Protein AF-A0A1F5BB25-F1 (afdb_monomer_lite)

Radius of gyration: 20.51 Å; chains: 1; bounding box: 38×50×74 Å

Secondary structure (DSSP, 8-state):
-----------PPP--------TT--HHHHHHHHHHHHHTT-PPTT-SEEEEEEEEESSS-GGGEEEEEEEEEEEETTEEEEEEEEEEEEE-SS-TTSEEEEEEEEEEEEE-SS-EEEEEESS-HHHHHHHHHHHHHHHHHHHHHTT-

Foldseek 3Di:
DDDDDDDDDDPDPDPPDPLDDLPDFDLFVLVVLLVVLQVVVPPDPPDQKGKDKWFFADDPDPLGTFKIWIWIWHADPQGIKIKIWIFTWAADPVGRVHTDTDDIWMWIWGDHPPGIDGPDGPDDPVRSSSVSVRSSVRSNVVSVVVVD

Structure (mmCIF, N/CA/C/O backbone):
data_AF-A0A1F5BB25-F1
#
_entry.id   AF-A0A1F5BB25-F1
#
loop_
_atom_site.group_PDB
_atom_site.id
_atom_site.type_symbol
_atom_site.label_atom_id
_atom_site.label_alt_id
_atom_site.label_comp_id
_atom_site.label_asym_id
_atom_site.label_entity_id
_atom_site.label_seq_id
_atom_site.pdbx_PDB_ins_code
_atom_site.Cartn_x
_atom_site.Cartn_y
_atom_site.Cartn_z
_atom_site.occupancy
_atom_site.B_iso_or_equiv
_atom_site.auth_seq_id
_atom_site.auth_comp_id
_atom_site.auth_asym_id
_atom_site.auth_atom_id
_atom_site.pdbx_PDB_model_num
ATOM 1 N N . MET A 1 1 ? 14.481 35.998 -55.777 1.00 41.09 1 MET A N 1
ATOM 2 C CA . MET A 1 1 ? 15.480 35.581 -54.768 1.00 41.09 1 MET A CA 1
ATOM 3 C C . MET A 1 1 ? 14.743 35.379 -53.461 1.00 41.09 1 MET A C 1
ATOM 5 O O . MET A 1 1 ? 14.052 36.292 -53.033 1.00 41.09 1 MET A O 1
ATOM 9 N N . ILE A 1 2 ? 14.759 34.150 -52.951 1.00 43.41 2 ILE A N 1
ATOM 10 C CA . ILE A 1 2 ? 13.835 33.650 -51.928 1.00 43.41 2 ILE A CA 1
ATOM 11 C C . ILE A 1 2 ? 14.326 34.003 -50.518 1.00 43.41 2 ILE A C 1
ATOM 13 O O . ILE A 1 2 ? 15.516 33.958 -50.221 1.00 43.41 2 ILE A O 1
ATOM 17 N N . LEU A 1 3 ? 13.335 34.362 -49.709 1.00 42.75 3 LEU A N 1
ATOM 18 C CA . LEU A 1 3 ? 13.278 34.659 -48.283 1.00 42.75 3 LEU A CA 1
ATOM 19 C C . LEU A 1 3 ? 14.009 33.612 -47.412 1.00 42.75 3 LEU A C 1
ATOM 21 O O . LEU A 1 3 ? 13.702 32.426 -47.491 1.00 42.75 3 LEU A O 1
ATOM 25 N N . GLY A 1 4 ? 14.936 34.050 -46.553 1.00 40.31 4 GLY A N 1
ATOM 26 C CA . GLY A 1 4 ? 15.595 33.210 -45.545 1.00 40.31 4 GLY A CA 1
ATOM 27 C C . GLY A 1 4 ? 15.076 33.526 -44.142 1.00 40.31 4 GLY A C 1
ATOM 28 O O . GLY A 1 4 ? 15.560 34.453 -43.500 1.00 40.31 4 GLY A O 1
ATOM 29 N N . LEU A 1 5 ? 14.073 32.773 -43.689 1.00 48.62 5 LEU A N 1
ATOM 30 C CA . LEU A 1 5 ? 13.519 32.826 -42.336 1.00 48.62 5 LEU A CA 1
ATOM 31 C C . LEU A 1 5 ? 14.376 31.930 -41.421 1.00 48.62 5 LEU A C 1
ATOM 33 O O . LEU A 1 5 ? 14.428 30.718 -41.623 1.00 48.62 5 LEU A O 1
ATOM 37 N N . VAL A 1 6 ? 15.066 32.507 -40.435 1.00 48.16 6 VAL A N 1
ATOM 38 C CA . VAL A 1 6 ? 15.855 31.749 -39.449 1.00 48.16 6 VAL A CA 1
ATOM 39 C C . VAL A 1 6 ? 14.924 31.305 -38.320 1.00 48.16 6 VAL A C 1
ATOM 41 O O . VAL A 1 6 ? 14.457 32.122 -37.529 1.00 48.16 6 VAL A O 1
ATOM 44 N N . LEU A 1 7 ? 14.620 30.008 -38.276 1.00 46.44 7 LEU A N 1
ATOM 45 C CA . LEU A 1 7 ? 13.796 29.376 -37.249 1.00 46.44 7 LEU A CA 1
ATOM 46 C C . LEU A 1 7 ? 14.694 28.950 -36.075 1.00 46.44 7 LEU A C 1
ATOM 48 O O . LEU A 1 7 ? 15.340 27.905 -36.121 1.00 46.44 7 LEU A O 1
ATOM 52 N N . SER A 1 8 ? 14.760 29.770 -35.026 1.00 48.38 8 SER A N 1
ATOM 53 C CA . SER A 1 8 ? 15.432 29.407 -33.774 1.00 48.38 8 SER A CA 1
ATOM 54 C C . SER A 1 8 ? 14.561 28.431 -32.984 1.00 48.38 8 SER A C 1
ATOM 56 O O . SER A 1 8 ? 13.534 28.811 -32.423 1.00 48.38 8 SER A O 1
ATOM 58 N N . ALA A 1 9 ? 14.964 27.162 -32.947 1.00 50.91 9 ALA A N 1
ATOM 59 C CA . ALA A 1 9 ? 14.346 26.144 -32.110 1.00 50.91 9 ALA A CA 1
ATOM 60 C C . ALA A 1 9 ? 14.712 26.384 -30.635 1.00 50.91 9 ALA A C 1
ATOM 62 O O . ALA A 1 9 ? 15.850 26.169 -30.219 1.00 50.91 9 ALA A O 1
ATOM 63 N N . PHE A 1 10 ? 13.739 26.824 -29.837 1.00 46.50 10 PHE A N 1
ATOM 64 C CA . PHE A 1 10 ? 13.826 26.790 -28.380 1.00 46.50 10 PHE A CA 1
ATOM 65 C C . PHE A 1 10 ? 13.689 25.334 -27.914 1.00 46.50 10 PHE A C 1
ATOM 67 O O . PHE A 1 10 ? 12.589 24.789 -27.862 1.00 46.50 10 PHE A O 1
ATOM 74 N N . LEU A 1 11 ? 14.811 24.691 -27.579 1.00 49.59 11 LEU A N 1
ATOM 75 C CA . LEU A 1 11 ? 14.809 23.481 -26.758 1.00 49.59 11 LEU A CA 1
ATOM 76 C C . LEU A 1 11 ? 14.458 23.889 -25.321 1.00 49.59 11 LEU A C 1
ATOM 78 O O . LEU A 1 11 ? 15.306 24.396 -24.587 1.00 49.59 11 LEU A O 1
ATOM 82 N N . SER A 1 12 ? 13.208 23.682 -24.914 1.00 47.44 12 SER A N 1
ATOM 83 C CA . SER A 1 12 ? 12.834 23.716 -23.500 1.00 47.44 12 SER A CA 1
ATOM 84 C C . SER A 1 12 ? 13.325 22.430 -22.824 1.00 47.44 12 SER A C 1
ATOM 86 O O . SER A 1 12 ? 12.923 21.344 -23.248 1.00 47.44 12 SER A O 1
ATOM 88 N N . PRO A 1 13 ? 14.173 22.496 -21.783 1.00 53.50 13 PRO A N 1
ATOM 89 C CA . PRO A 1 13 ? 14.458 21.328 -20.965 1.00 53.50 13 PRO A CA 1
ATOM 90 C C . PRO A 1 13 ? 13.195 20.963 -20.178 1.00 53.50 13 PRO A C 1
ATOM 92 O O . PRO A 1 13 ? 12.691 21.749 -19.376 1.00 53.50 13 PRO A O 1
ATOM 95 N N . SER A 1 14 ? 12.671 19.769 -20.446 1.00 52.19 14 SER A N 1
ATOM 96 C CA . SER A 1 14 ? 11.602 19.156 -19.660 1.00 52.19 14 SER A CA 1
ATOM 97 C C . SER A 1 14 ? 12.091 18.990 -18.214 1.00 52.19 14 SER A C 1
ATOM 99 O O . SER A 1 14 ? 13.196 18.465 -18.027 1.00 52.19 14 SER A O 1
ATOM 101 N N . PRO A 1 15 ? 11.349 19.427 -17.181 1.00 52.19 15 PRO A N 1
ATOM 102 C CA . PRO A 1 15 ? 11.743 19.160 -15.809 1.00 52.19 15 PRO A CA 1
ATOM 103 C C . PRO A 1 15 ? 11.560 17.665 -15.543 1.00 52.19 15 PRO A C 1
ATOM 105 O O . PRO A 1 15 ? 10.454 17.182 -15.316 1.00 52.19 15 PRO A O 1
ATOM 108 N N . ALA A 1 16 ? 12.664 16.922 -15.586 1.00 48.91 16 ALA A N 1
ATOM 109 C CA . ALA A 1 16 ? 12.746 15.619 -14.954 1.00 48.91 16 ALA A CA 1
ATOM 110 C C . ALA A 1 16 ? 12.419 15.819 -13.469 1.00 48.91 16 ALA A C 1
ATOM 112 O O . ALA A 1 16 ? 13.180 16.473 -12.753 1.00 48.91 16 ALA A O 1
ATOM 113 N N . SER A 1 17 ? 11.269 15.318 -13.019 1.00 47.19 17 SER A N 1
ATOM 114 C CA . SER A 1 17 ? 10.902 15.316 -11.605 1.00 47.19 17 SER A CA 1
ATOM 115 C C . SER A 1 17 ? 11.997 14.595 -10.820 1.00 47.19 17 SER A C 1
ATOM 117 O O . SER A 1 17 ? 12.223 13.404 -11.055 1.00 47.19 17 SER A O 1
ATOM 119 N N . PRO A 1 18 ? 12.711 15.267 -9.901 1.00 48.03 18 PRO A N 1
ATOM 120 C CA . PRO A 1 18 ? 13.711 14.586 -9.107 1.00 48.03 18 PRO A CA 1
ATOM 121 C C . PRO A 1 18 ? 12.999 13.656 -8.124 1.00 48.03 18 PRO A C 1
ATOM 123 O O . PRO A 1 18 ? 12.427 14.091 -7.128 1.00 48.03 18 PRO A O 1
ATOM 126 N N . LEU A 1 19 ? 13.117 12.353 -8.370 1.00 50.94 19 LEU A N 1
ATOM 127 C CA . LEU A 1 19 ? 12.823 11.249 -7.444 1.00 50.94 19 LEU A CA 1
ATOM 128 C C . LEU A 1 19 ? 13.811 11.219 -6.251 1.00 50.94 19 LEU A C 1
ATOM 130 O O . LEU A 1 19 ? 14.191 10.168 -5.749 1.00 50.94 19 LEU A O 1
ATOM 134 N N . SER A 1 20 ? 14.282 12.388 -5.807 1.00 48.44 20 SER A N 1
ATOM 135 C CA . SER A 1 20 ? 15.408 12.547 -4.891 1.00 48.44 20 SER A CA 1
ATOM 136 C C . SER A 1 20 ? 15.150 13.678 -3.896 1.00 48.44 20 SER A C 1
ATOM 138 O O . SER A 1 20 ? 15.761 14.741 -3.991 1.00 48.44 20 SER A O 1
ATOM 140 N N . ALA A 1 21 ? 14.262 13.441 -2.924 1.00 43.62 21 ALA A N 1
ATOM 141 C CA . ALA A 1 21 ? 14.201 14.211 -1.674 1.00 43.62 21 ALA A CA 1
ATOM 142 C C . ALA A 1 21 ? 13.344 13.533 -0.580 1.00 43.62 21 ALA A C 1
ATOM 144 O O . ALA A 1 21 ? 12.495 14.176 0.024 1.00 43.62 21 ALA A O 1
ATOM 145 N N . GLN A 1 22 ? 13.543 12.249 -0.270 1.00 50.31 22 GLN A N 1
ATOM 146 C CA . GLN A 1 22 ? 12.919 11.639 0.920 1.00 50.31 22 GLN A CA 1
ATOM 147 C C . GLN A 1 22 ? 13.949 10.894 1.767 1.00 50.31 22 GLN A C 1
ATOM 149 O O . GLN A 1 22 ? 13.895 9.689 1.977 1.00 50.31 22 GLN A O 1
ATOM 154 N N . LYS A 1 23 ? 14.928 11.644 2.282 1.00 46.84 23 LYS A N 1
ATOM 155 C CA . LYS A 1 23 ? 16.016 11.084 3.096 1.00 46.84 23 LYS A CA 1
ATOM 156 C C . LYS A 1 23 ? 15.606 10.720 4.535 1.00 46.84 23 LYS A C 1
ATOM 158 O O . LYS A 1 23 ? 16.416 10.139 5.236 1.00 46.84 23 LYS A O 1
ATOM 163 N N . ASN A 1 24 ? 14.377 10.999 4.986 1.00 55.44 24 ASN A N 1
ATOM 164 C CA . ASN A 1 24 ? 13.867 10.573 6.303 1.00 55.44 24 ASN A CA 1
ATOM 165 C C . ASN A 1 24 ? 12.333 10.477 6.312 1.00 55.44 24 ASN A C 1
ATOM 167 O O . ASN A 1 24 ? 11.663 11.202 7.043 1.00 55.44 24 ASN A O 1
ATOM 171 N N . ALA A 1 25 ? 11.750 9.630 5.465 1.00 71.38 25 ALA A N 1
ATOM 172 C CA . ALA A 1 25 ? 10.313 9.400 5.546 1.00 71.38 25 ALA A CA 1
ATOM 173 C C . ALA A 1 25 ? 9.984 8.567 6.804 1.00 71.38 25 ALA A C 1
ATOM 175 O O . ALA A 1 25 ? 10.607 7.531 7.055 1.00 71.38 25 ALA A O 1
ATOM 176 N N . ASP A 1 26 ? 9.046 9.037 7.627 1.00 91.25 26 ASP A N 1
ATOM 177 C CA . ASP A 1 26 ? 8.588 8.309 8.812 1.00 91.25 26 ASP A CA 1
ATOM 178 C C . ASP A 1 26 ? 7.692 7.137 8.385 1.00 91.25 26 ASP A C 1
ATOM 180 O O . ASP A 1 26 ? 6.568 7.336 7.927 1.00 91.25 26 ASP A O 1
ATOM 184 N N . VAL A 1 27 ? 8.205 5.907 8.488 1.00 93.75 27 VAL A N 1
ATOM 185 C CA . VAL A 1 27 ? 7.506 4.696 8.017 1.00 93.75 27 VAL A CA 1
ATOM 186 C C . VAL A 1 27 ? 6.170 4.485 8.748 1.00 93.75 27 VAL A C 1
ATOM 188 O O . VAL A 1 27 ? 5.164 4.311 8.059 1.00 93.75 27 VAL A O 1
ATOM 191 N N . PRO A 1 28 ? 6.100 4.535 10.096 1.00 94.88 28 PRO A N 1
ATOM 192 C CA . PRO A 1 28 ? 4.830 4.528 10.823 1.00 94.88 28 PRO A CA 1
ATOM 193 C C . PRO A 1 28 ? 3.826 5.578 10.331 1.00 94.88 28 PRO A C 1
ATOM 195 O O . PRO A 1 28 ? 2.666 5.238 10.088 1.00 94.88 28 PRO A O 1
ATOM 198 N N . GLY A 1 29 ? 4.263 6.828 10.143 1.00 94.94 29 GLY A N 1
ATOM 199 C CA . GLY A 1 29 ? 3.430 7.909 9.621 1.00 94.94 29 GLY A CA 1
ATOM 200 C C . GLY A 1 29 ? 2.889 7.621 8.222 1.00 94.94 29 GLY A C 1
ATOM 201 O O . GLY A 1 29 ? 1.691 7.760 7.987 1.00 94.94 29 GLY A O 1
ATOM 202 N N . LEU A 1 30 ? 3.734 7.126 7.315 1.00 95.81 30 LEU A N 1
ATOM 203 C CA . LEU A 1 30 ? 3.314 6.745 5.965 1.00 95.81 30 LEU A CA 1
ATOM 204 C C . LEU A 1 30 ? 2.322 5.578 5.969 1.00 95.81 30 LEU A C 1
ATOM 206 O O . LEU A 1 30 ? 1.330 5.617 5.249 1.00 95.81 30 LEU A O 1
ATOM 210 N N . LEU A 1 31 ? 2.541 4.551 6.794 1.00 96.62 31 LEU A N 1
ATOM 211 C CA . LEU A 1 31 ? 1.603 3.431 6.932 1.00 96.62 31 LEU A CA 1
ATOM 212 C C . LEU A 1 31 ? 0.244 3.892 7.475 1.00 96.62 31 LEU A C 1
ATOM 214 O O . LEU A 1 31 ? -0.796 3.409 7.025 1.00 96.62 31 LEU A O 1
ATOM 218 N N . ARG A 1 32 ? 0.243 4.841 8.420 1.00 96.00 32 ARG A N 1
ATOM 219 C CA . ARG A 1 32 ? -0.981 5.471 8.931 1.00 96.00 32 ARG A CA 1
ATOM 220 C C . ARG A 1 32 ? -1.702 6.242 7.829 1.00 96.00 32 ARG A C 1
ATOM 222 O O . ARG A 1 32 ? -2.900 6.039 7.652 1.00 96.00 32 ARG A O 1
ATOM 229 N N . GLN A 1 33 ? -0.963 7.008 7.031 1.00 96.56 33 GLN A N 1
ATOM 230 C CA . GLN A 1 33 ? -1.514 7.731 5.890 1.00 96.56 33 GLN A CA 1
ATOM 231 C C . GLN A 1 33 ? -2.121 6.783 4.845 1.00 96.56 33 GLN A C 1
ATOM 233 O O . GLN A 1 33 ? -3.254 6.996 4.428 1.00 96.56 33 GLN A O 1
ATOM 238 N N . VAL A 1 34 ? -1.434 5.694 4.470 1.00 97.06 34 VAL A N 1
ATOM 239 C CA . VAL A 1 34 ? -1.992 4.673 3.560 1.00 97.06 34 VAL A CA 1
ATOM 240 C C . VAL A 1 34 ? -3.321 4.137 4.096 1.00 97.06 34 VAL A C 1
ATOM 242 O O . VAL A 1 34 ? -4.299 4.066 3.354 1.00 97.06 34 VAL A O 1
ATOM 245 N N . ARG A 1 35 ? -3.380 3.784 5.385 1.00 96.38 35 ARG A N 1
ATOM 246 C CA . ARG A 1 35 ? -4.605 3.274 6.012 1.00 96.38 35 ARG A CA 1
ATOM 247 C C . ARG A 1 35 ? -5.746 4.286 5.934 1.00 96.38 35 ARG A C 1
ATOM 249 O O . ARG A 1 35 ? -6.849 3.909 5.553 1.00 96.38 35 ARG A O 1
ATOM 256 N N . GLU A 1 36 ? -5.506 5.534 6.322 1.00 95.88 36 GLU A N 1
ATOM 257 C CA . GLU A 1 36 ? -6.520 6.598 6.311 1.00 95.88 36 GLU A CA 1
ATOM 258 C C . GLU A 1 36 ? -7.067 6.843 4.903 1.00 95.88 36 GLU A C 1
ATOM 260 O O . GLU A 1 36 ? -8.280 6.914 4.700 1.00 95.88 36 GLU A O 1
ATOM 265 N N . GLU A 1 37 ? -6.172 6.892 3.921 1.00 97.12 37 GLU A N 1
ATOM 266 C CA . GLU A 1 37 ? -6.515 7.079 2.517 1.00 97.12 37 GLU A CA 1
ATOM 267 C C . GLU A 1 37 ? -7.359 5.921 1.966 1.00 97.12 37 GLU A C 1
ATOM 269 O O . GLU A 1 37 ? -8.374 6.159 1.308 1.00 97.12 37 GLU A O 1
ATOM 274 N N . VAL A 1 38 ? -6.999 4.676 2.296 1.00 96.25 38 VAL A N 1
ATOM 275 C CA . VAL A 1 38 ? -7.760 3.482 1.900 1.00 96.25 38 VAL A CA 1
ATOM 276 C C . VAL A 1 38 ? -9.119 3.434 2.591 1.00 96.25 38 VAL A C 1
ATOM 278 O O . VAL A 1 38 ? -10.120 3.206 1.921 1.00 96.25 38 VAL A O 1
ATOM 281 N N . LEU A 1 39 ? -9.195 3.698 3.900 1.00 95.25 39 LEU A N 1
ATOM 282 C CA . LEU A 1 39 ? -10.471 3.762 4.625 1.00 95.25 39 LEU A CA 1
ATOM 283 C C . LEU A 1 39 ? -11.411 4.824 4.038 1.00 95.25 39 LEU A C 1
ATOM 285 O O . LEU A 1 39 ? -12.623 4.615 3.999 1.00 95.25 39 LEU A O 1
ATOM 289 N N . GLY A 1 40 ? -10.856 5.926 3.526 1.00 94.50 40 GLY A N 1
ATOM 290 C CA . GLY A 1 40 ? -11.600 6.975 2.832 1.00 94.50 40 GLY A CA 1
ATOM 291 C C . GLY A 1 40 ? -12.273 6.541 1.523 1.00 94.50 40 GLY A C 1
ATOM 292 O O . GLY A 1 40 ? -13.114 7.284 1.022 1.00 94.50 40 GLY A O 1
ATOM 293 N N . LEU A 1 41 ? -11.941 5.367 0.972 1.00 91.81 41 LEU A N 1
ATOM 294 C CA . LEU A 1 41 ? -12.638 4.778 -0.182 1.00 91.81 41 LEU A CA 1
ATOM 295 C C . LEU A 1 41 ? -13.963 4.108 0.207 1.00 91.81 41 LEU A C 1
ATOM 297 O O . LEU A 1 41 ? -14.825 3.919 -0.649 1.00 91.81 41 LEU A O 1
ATOM 301 N N . GLY A 1 42 ? -14.138 3.773 1.487 1.00 91.94 42 GLY A N 1
ATOM 302 C CA . GLY A 1 42 ? -15.305 3.051 1.983 1.00 91.94 42 GLY A CA 1
ATOM 303 C C . GLY A 1 42 ? -15.272 1.546 1.698 1.00 91.94 42 GLY A C 1
ATOM 304 O O . GLY A 1 42 ? -14.418 1.028 0.980 1.00 91.94 42 GLY A O 1
ATOM 305 N N . LYS A 1 43 ? -16.209 0.825 2.320 1.00 93.00 43 LYS A N 1
ATOM 306 C CA . LYS A 1 43 ? -16.395 -0.624 2.147 1.00 93.00 43 LYS A CA 1
ATOM 307 C C . LYS A 1 43 ? -17.303 -0.889 0.947 1.00 93.00 43 LYS A C 1
ATOM 309 O O . LYS A 1 43 ? -18.244 -0.128 0.712 1.00 93.00 43 LYS A O 1
ATOM 314 N N . TYR A 1 44 ? -17.084 -1.995 0.239 1.00 88.94 44 TYR A N 1
ATOM 315 C CA . TYR A 1 44 ? -18.093 -2.493 -0.696 1.00 88.94 44 TYR A CA 1
ATOM 316 C C . TYR A 1 44 ? -19.299 -3.064 0.073 1.00 88.94 44 TYR A C 1
ATOM 318 O O . TYR A 1 44 ? -19.136 -3.555 1.196 1.00 88.94 44 TYR A O 1
ATOM 326 N N . PRO A 1 45 ? -20.518 -3.029 -0.500 1.00 91.44 45 PRO A N 1
ATOM 327 C CA . PRO A 1 45 ? -21.697 -3.599 0.146 1.00 91.44 45 PRO A CA 1
ATOM 328 C C . PRO A 1 45 ? -21.492 -5.071 0.529 1.00 91.44 45 PRO A C 1
ATOM 330 O O . PRO A 1 45 ? -21.184 -5.904 -0.320 1.00 91.44 45 PRO A O 1
ATOM 333 N N . GLY A 1 46 ? -21.683 -5.384 1.812 1.00 92.44 46 GLY A N 1
ATOM 334 C CA . GLY A 1 46 ? -21.543 -6.740 2.352 1.00 92.44 46 GLY A CA 1
ATOM 335 C C . GLY A 1 46 ? -20.129 -7.135 2.798 1.00 92.44 46 GLY A C 1
ATOM 336 O O . GLY A 1 46 ? -19.979 -8.213 3.368 1.00 92.44 46 GLY A O 1
ATOM 337 N N . GLU A 1 47 ? -19.108 -6.293 2.599 1.00 92.38 47 GLU A N 1
ATOM 338 C CA . GLU A 1 47 ? -17.753 -6.545 3.112 1.00 92.38 47 GLU A CA 1
ATOM 339 C C . GLU A 1 47 ? -17.584 -5.996 4.547 1.00 92.38 47 GLU A C 1
ATOM 341 O O . GLU A 1 47 ? -18.019 -4.888 4.869 1.00 92.38 47 GLU A O 1
ATOM 346 N N . ASP A 1 48 ? -16.921 -6.763 5.425 1.00 93.44 48 ASP A N 1
ATOM 347 C CA . ASP A 1 48 ? -16.565 -6.320 6.787 1.00 93.44 48 ASP A CA 1
ATOM 348 C C . ASP A 1 48 ? -15.212 -5.578 6.847 1.00 93.44 48 ASP A C 1
ATOM 350 O O . ASP A 1 48 ? -14.894 -4.923 7.845 1.00 93.44 48 ASP A O 1
ATOM 354 N N . PHE A 1 49 ? -14.464 -5.588 5.743 1.00 95.94 49 PHE A N 1
ATOM 355 C CA . PHE A 1 49 ? -13.175 -4.929 5.538 1.00 95.94 49 PHE A CA 1
ATOM 356 C C . PHE A 1 49 ? -13.264 -3.853 4.443 1.00 95.94 49 PHE A C 1
ATOM 358 O O . PHE A 1 49 ? -14.220 -3.799 3.675 1.00 95.94 49 PHE A O 1
ATOM 365 N N . VAL A 1 50 ? -12.249 -2.992 4.365 1.00 96.44 50 VAL A N 1
ATOM 366 C CA . VAL A 1 50 ? -12.014 -2.101 3.222 1.00 96.44 50 VAL A CA 1
ATOM 367 C C . VAL A 1 50 ? -10.886 -2.688 2.386 1.00 96.44 50 VAL A C 1
ATOM 369 O O . VAL A 1 50 ? -9.844 -3.049 2.934 1.00 96.44 50 VAL A O 1
ATOM 372 N N . ARG A 1 51 ? -11.053 -2.758 1.065 1.00 95.94 51 ARG A N 1
ATOM 373 C CA . ARG A 1 51 ? -9.965 -3.128 0.155 1.00 95.94 51 ARG A CA 1
ATOM 374 C C . ARG A 1 51 ? -9.854 -2.182 -1.027 1.00 95.94 51 ARG A C 1
ATOM 376 O O . ARG A 1 51 ? -10.847 -1.642 -1.504 1.00 95.94 51 ARG A O 1
ATOM 383 N N . GLY A 1 52 ? -8.640 -2.052 -1.540 1.00 95.19 52 GLY A N 1
ATOM 384 C CA . GLY A 1 52 ? -8.351 -1.314 -2.757 1.00 95.19 52 GLY A CA 1
ATOM 385 C C . GLY A 1 52 ? -7.222 -1.957 -3.549 1.00 95.19 52 GLY A C 1
ATOM 386 O O . GLY A 1 52 ? -6.295 -2.536 -2.986 1.00 95.19 52 GLY A O 1
ATOM 387 N N . GLU A 1 53 ? -7.315 -1.835 -4.867 1.00 95.25 53 GLU A N 1
ATOM 388 C CA . GLU A 1 53 ? -6.261 -2.210 -5.811 1.00 95.25 53 GLU A CA 1
ATOM 389 C C . GLU A 1 53 ? -5.707 -0.946 -6.466 1.00 95.25 53 GLU A C 1
ATOM 391 O O . GLU A 1 53 ? -6.474 -0.084 -6.900 1.00 95.25 53 GLU A O 1
ATOM 396 N N . PHE A 1 54 ? -4.389 -0.824 -6.530 1.00 95.00 54 PHE A N 1
ATOM 397 C CA . PHE A 1 54 ? -3.675 0.358 -6.999 1.00 95.00 54 PHE A CA 1
ATOM 398 C C . PHE A 1 54 ? -2.490 -0.062 -7.865 1.00 95.00 54 PHE A C 1
ATOM 400 O O . PHE A 1 54 ? -2.065 -1.219 -7.843 1.00 95.00 54 PHE A O 1
ATOM 407 N N . PHE A 1 55 ? -1.929 0.888 -8.607 1.00 94.31 55 PHE A N 1
ATOM 408 C CA . PHE A 1 55 ? -0.805 0.630 -9.498 1.00 94.31 55 PHE A CA 1
ATOM 409 C C . PHE A 1 55 ? 0.267 1.699 -9.334 1.00 94.31 55 PHE A C 1
ATOM 411 O O . PHE A 1 55 ? -0.044 2.887 -9.287 1.00 94.31 55 PHE A O 1
ATOM 418 N N . LEU A 1 56 ? 1.529 1.273 -9.278 1.00 93.50 56 LEU A N 1
ATOM 419 C CA . LEU A 1 56 ? 2.683 2.173 -9.323 1.00 93.50 56 LEU A CA 1
ATOM 420 C C . LEU A 1 56 ? 3.197 2.259 -10.761 1.00 93.50 56 LEU A C 1
ATOM 422 O O . LEU A 1 56 ? 3.202 1.252 -11.469 1.00 93.50 56 LEU A O 1
ATOM 426 N N . GLY A 1 57 ? 3.668 3.429 -11.183 1.00 87.81 57 GLY A N 1
ATOM 427 C CA . GLY A 1 57 ? 4.207 3.674 -12.523 1.00 87.81 57 GLY A CA 1
ATOM 428 C C . GLY A 1 57 ? 3.925 5.095 -13.000 1.00 87.81 57 GLY A C 1
ATOM 429 O O . GLY A 1 57 ? 3.185 5.832 -12.352 1.00 87.81 57 GLY A O 1
ATOM 430 N N . GLU A 1 58 ? 4.528 5.481 -14.121 1.00 78.00 58 GLU A N 1
ATOM 431 C CA . GLU A 1 58 ? 4.424 6.844 -14.648 1.00 78.00 58 GLU A CA 1
ATOM 432 C C . GLU A 1 58 ? 3.177 7.043 -15.516 1.00 78.00 58 GLU A C 1
ATOM 434 O O . GLU A 1 58 ? 2.910 6.272 -16.437 1.00 78.00 58 GLU A O 1
ATOM 439 N N . GLY A 1 59 ? 2.444 8.131 -15.272 1.00 73.25 59 GLY A N 1
ATOM 440 C CA . GLY A 1 59 ? 1.277 8.503 -16.072 1.00 73.25 59 GLY A CA 1
ATOM 441 C C . GLY A 1 59 ? 0.084 7.554 -15.914 1.00 73.25 59 GLY A C 1
ATOM 442 O O . GLY A 1 59 ? 0.081 6.648 -15.079 1.00 73.25 59 GLY A O 1
ATOM 443 N N . ASP A 1 60 ? -0.958 7.794 -16.708 1.00 72.44 60 ASP A N 1
ATOM 444 C CA . ASP A 1 60 ? -2.219 7.038 -16.656 1.00 72.44 60 ASP A CA 1
ATOM 445 C C . ASP A 1 60 ? -2.217 5.785 -17.553 1.00 72.44 60 ASP A C 1
ATOM 447 O O . ASP A 1 60 ? -3.057 4.911 -17.402 1.00 72.44 60 ASP A O 1
ATOM 451 N N . ASP A 1 61 ? -1.237 5.654 -18.454 1.00 74.75 61 ASP A N 1
ATOM 452 C CA . ASP A 1 61 ? -1.123 4.507 -19.359 1.00 74.75 61 ASP A CA 1
ATOM 453 C C . ASP A 1 61 ? -0.737 3.227 -18.595 1.00 74.75 61 ASP A C 1
ATOM 455 O O . ASP A 1 61 ? 0.324 3.140 -17.964 1.00 74.75 61 ASP A O 1
ATOM 459 N N . ASP A 1 62 ? -1.583 2.200 -18.696 1.00 74.50 62 ASP A N 1
ATOM 460 C CA . ASP A 1 62 ? -1.370 0.873 -18.108 1.00 74.50 62 ASP A CA 1
ATOM 461 C C . ASP A 1 62 ? -0.042 0.223 -18.560 1.00 74.50 62 ASP A C 1
ATOM 463 O O . ASP A 1 62 ? 0.599 -0.558 -17.837 1.00 74.50 62 ASP A O 1
ATOM 467 N N . THR A 1 63 ? 0.450 0.613 -19.737 1.00 76.69 63 THR A N 1
ATOM 468 C CA . THR A 1 63 ? 1.739 0.180 -20.290 1.00 76.69 63 THR A CA 1
ATOM 469 C C . THR A 1 63 ? 2.924 0.646 -19.443 1.00 76.69 63 THR A C 1
ATOM 471 O O . THR A 1 63 ? 3.954 -0.029 -19.417 1.00 76.69 63 THR A O 1
ATOM 474 N N . ASN A 1 64 ? 2.770 1.700 -18.643 1.00 83.62 64 ASN A N 1
ATOM 475 C CA . ASN A 1 64 ? 3.832 2.238 -17.790 1.00 83.62 64 ASN A CA 1
ATOM 476 C C . ASN A 1 64 ? 3.755 1.753 -16.337 1.00 83.62 64 ASN A C 1
ATOM 478 O O . ASN A 1 64 ? 4.656 2.027 -15.541 1.00 83.62 64 ASN A O 1
ATOM 482 N N . LYS A 1 65 ? 2.708 1.004 -15.963 1.00 88.12 65 LYS A N 1
ATOM 483 C CA . LYS A 1 65 ? 2.581 0.462 -14.604 1.00 88.12 65 LYS A CA 1
ATOM 484 C C . LYS A 1 65 ? 3.627 -0.621 -14.360 1.00 88.12 65 LYS A C 1
ATOM 486 O O . LYS A 1 65 ? 3.758 -1.567 -15.139 1.00 88.12 65 LYS A O 1
ATOM 491 N N . THR A 1 66 ? 4.373 -0.483 -13.275 1.00 90.94 66 THR A N 1
ATOM 492 C CA . THR A 1 66 ? 5.485 -1.365 -12.898 1.00 90.94 66 THR A CA 1
ATOM 493 C C . THR A 1 66 ? 5.111 -2.317 -11.770 1.00 90.94 66 THR A C 1
ATOM 495 O O . THR A 1 66 ? 5.675 -3.406 -11.683 1.00 90.94 66 THR A O 1
ATOM 498 N N . HIS A 1 67 ? 4.157 -1.936 -10.917 1.00 94.94 67 HIS A N 1
ATOM 499 C CA . HIS A 1 67 ? 3.713 -2.750 -9.788 1.00 94.94 67 HIS A CA 1
ATOM 500 C C . HIS A 1 67 ? 2.198 -2.687 -9.628 1.00 94.94 67 HIS A C 1
ATOM 502 O O . HIS A 1 67 ? 1.594 -1.629 -9.805 1.00 94.94 67 HIS A O 1
ATOM 508 N N . ALA A 1 68 ? 1.613 -3.813 -9.229 1.00 95.50 68 ALA A N 1
ATOM 50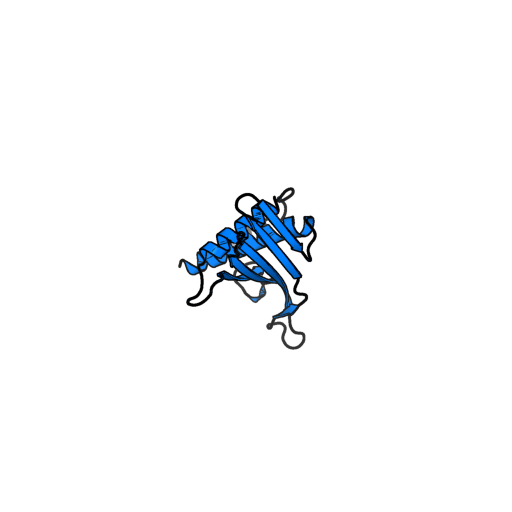9 C CA . ALA A 1 68 ? 0.265 -3.886 -8.688 1.00 95.50 68 ALA A CA 1
ATOM 510 C C . ALA A 1 68 ? 0.339 -3.904 -7.158 1.00 95.50 68 ALA A C 1
ATOM 512 O O . ALA A 1 68 ? 1.173 -4.605 -6.578 1.00 95.50 68 ALA A O 1
ATOM 513 N N . VAL A 1 69 ? -0.533 -3.136 -6.513 1.00 97.62 69 VAL A N 1
ATOM 514 C CA . VAL A 1 69 ? -0.597 -2.961 -5.061 1.00 97.62 69 VAL A CA 1
ATOM 515 C C . VAL A 1 69 ? -2.016 -3.280 -4.603 1.00 97.62 69 VAL A C 1
ATOM 517 O O . VAL A 1 69 ? -2.948 -2.537 -4.895 1.00 97.62 69 VAL A O 1
ATOM 520 N N . GLY A 1 70 ? -2.190 -4.373 -3.872 1.00 97.75 70 GLY A N 1
ATOM 521 C CA . GLY A 1 70 ? -3.430 -4.683 -3.166 1.00 97.75 70 GLY A CA 1
ATOM 522 C C . GLY A 1 70 ? -3.323 -4.248 -1.711 1.00 97.75 70 GLY A C 1
ATOM 523 O O . GLY A 1 70 ? -2.335 -4.563 -1.050 1.00 97.75 70 GLY A O 1
ATOM 524 N N . ILE A 1 71 ? -4.326 -3.542 -1.198 1.00 98.38 71 ILE A N 1
ATOM 525 C CA . ILE A 1 71 ? -4.383 -3.121 0.205 1.00 98.38 71 ILE A CA 1
ATOM 526 C C . ILE A 1 71 ? -5.710 -3.557 0.800 1.00 98.38 71 ILE A C 1
ATOM 528 O O . ILE A 1 71 ? -6.764 -3.286 0.231 1.00 98.38 71 ILE A O 1
ATOM 532 N N . LEU A 1 72 ? -5.654 -4.206 1.958 1.00 98.06 72 LEU A N 1
ATOM 533 C CA . LEU A 1 72 ? -6.818 -4.601 2.742 1.00 98.06 72 LEU A CA 1
ATOM 534 C C . LEU A 1 72 ? -6.667 -4.075 4.164 1.00 98.06 72 LEU A C 1
ATOM 536 O O . LEU A 1 72 ? -5.640 -4.308 4.798 1.00 98.06 72 LEU A O 1
ATOM 540 N N . VAL A 1 73 ? -7.699 -3.406 4.671 1.00 97.88 73 VAL A N 1
ATOM 541 C CA . VAL A 1 73 ? -7.809 -2.923 6.050 1.00 97.88 73 VAL A CA 1
ATOM 542 C C . VAL A 1 73 ? -9.025 -3.578 6.694 1.00 97.88 73 VAL A C 1
ATOM 544 O O . VAL A 1 73 ? -10.146 -3.428 6.211 1.00 97.88 73 VAL A O 1
ATOM 547 N N . LYS A 1 74 ? -8.815 -4.293 7.797 1.00 96.62 74 LYS A N 1
ATOM 548 C CA . LYS A 1 74 ? -9.873 -4.947 8.568 1.00 96.62 74 LYS A CA 1
ATOM 549 C C . LYS A 1 74 ? -9.814 -4.497 10.020 1.00 96.62 74 LYS A C 1
ATOM 551 O O . LYS A 1 74 ? -8.738 -4.485 10.615 1.00 96.62 74 LYS A O 1
ATOM 556 N N . ASP A 1 75 ? -10.962 -4.145 10.583 1.00 94.00 75 ASP A N 1
ATOM 557 C CA . ASP A 1 75 ? -11.074 -3.863 12.012 1.00 94.00 75 ASP A CA 1
ATOM 558 C C . ASP A 1 75 ? -11.010 -5.179 12.807 1.00 94.00 75 ASP A C 1
ATOM 560 O O . ASP A 1 75 ? -11.581 -6.197 12.411 1.00 94.00 75 ASP A O 1
ATOM 564 N N . GLU A 1 76 ? -10.286 -5.163 13.920 1.00 91.88 76 GLU A N 1
ATOM 565 C CA . GLU A 1 76 ? -10.121 -6.277 14.858 1.00 91.88 76 GLU A CA 1
ATOM 566 C C . GLU A 1 76 ? -10.462 -5.782 16.277 1.00 91.88 76 GLU A C 1
ATOM 568 O O . GLU A 1 76 ? -10.540 -4.579 16.522 1.00 91.88 76 GLU A O 1
ATOM 573 N N . ALA A 1 77 ? -10.655 -6.689 17.241 1.00 87.25 77 ALA A N 1
ATOM 574 C CA . ALA A 1 77 ? -11.074 -6.314 18.601 1.00 87.25 77 ALA A CA 1
ATOM 575 C C . ALA A 1 77 ? -10.145 -5.282 19.281 1.00 87.25 77 ALA A C 1
ATOM 577 O O . ALA A 1 77 ? -10.608 -4.451 20.056 1.00 87.25 77 ALA A O 1
ATOM 578 N N . GLU A 1 78 ? -8.846 -5.314 18.970 1.00 85.25 78 GLU A N 1
ATOM 579 C CA . GLU A 1 78 ? -7.816 -4.453 19.571 1.00 85.25 78 GLU A CA 1
ATOM 580 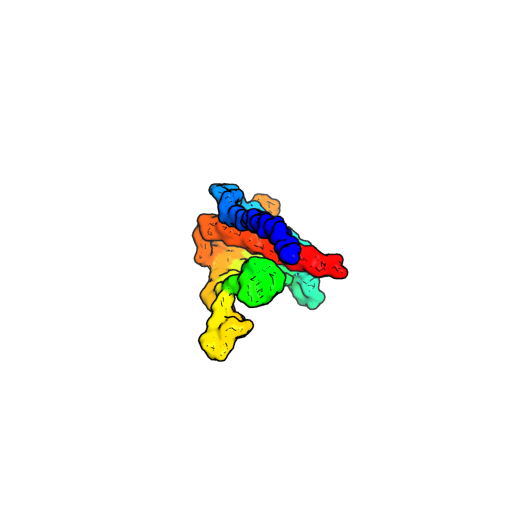C C . GLU A 1 78 ? -7.372 -3.293 18.655 1.00 85.25 78 GLU A C 1
ATOM 582 O O . GLU A 1 78 ? -6.388 -2.607 18.944 1.00 85.25 78 GLU A O 1
ATOM 587 N N . GLY A 1 79 ? -8.077 -3.059 17.541 1.00 90.62 79 GLY A N 1
ATOM 588 C CA . GLY A 1 79 ? -7.764 -1.980 16.607 1.00 90.62 79 GLY A CA 1
ATOM 589 C C . GLY A 1 79 ? -8.048 -2.352 15.158 1.00 90.62 79 GLY A C 1
ATOM 590 O O . GLY A 1 79 ? -9.165 -2.705 14.803 1.00 90.62 79 GLY A O 1
ATOM 591 N N . SER A 1 80 ? -7.051 -2.248 14.282 1.00 94.88 80 SER A N 1
ATOM 592 C CA . SER A 1 80 ? -7.206 -2.704 12.895 1.00 94.88 80 SER A CA 1
ATOM 593 C C . SER A 1 80 ? -5.916 -3.272 12.331 1.00 94.88 80 SER A C 1
ATOM 595 O O . SER A 1 80 ? -4.810 -2.891 12.722 1.00 94.88 80 SER A O 1
ATOM 597 N N . ARG A 1 81 ? -6.069 -4.184 11.380 1.00 97.06 81 ARG A N 1
ATOM 598 C CA . ARG A 1 81 ? -4.986 -4.827 10.659 1.00 97.06 81 ARG A CA 1
ATOM 599 C C . ARG A 1 81 ? -5.013 -4.385 9.207 1.00 97.06 81 ARG A C 1
ATOM 601 O O . ARG A 1 81 ? -6.048 -4.468 8.550 1.00 97.06 81 ARG A O 1
ATOM 608 N N . MET A 1 82 ? -3.862 -3.955 8.702 1.00 98.19 82 MET A N 1
ATOM 609 C CA . MET A 1 82 ? -3.669 -3.661 7.286 1.00 98.19 82 MET A CA 1
ATOM 610 C C . MET A 1 82 ? -2.700 -4.666 6.677 1.00 98.19 82 MET A C 1
ATOM 612 O O . MET A 1 82 ? -1.644 -4.940 7.246 1.00 98.19 82 MET A O 1
ATOM 616 N N . THR A 1 83 ? -3.052 -5.194 5.512 1.00 98.38 83 THR A N 1
ATOM 617 C CA . THR A 1 83 ? -2.168 -6.015 4.685 1.00 98.38 83 THR A CA 1
ATOM 618 C C . THR A 1 83 ? -1.975 -5.321 3.348 1.00 98.38 83 THR A C 1
ATOM 620 O O . THR A 1 83 ? -2.952 -5.013 2.670 1.00 98.38 83 THR A O 1
ATOM 623 N N . ILE A 1 84 ? -0.721 -5.076 2.982 1.00 98.38 84 ILE A N 1
ATOM 624 C CA . ILE A 1 84 ? -0.315 -4.542 1.684 1.00 98.38 84 ILE A CA 1
ATOM 625 C C . ILE A 1 84 ? 0.409 -5.666 0.945 1.00 98.38 84 ILE A C 1
ATOM 627 O O . ILE A 1 84 ? 1.382 -6.213 1.462 1.00 98.38 84 ILE A O 1
ATOM 631 N N . VAL A 1 85 ? -0.050 -5.999 -0.257 1.00 98.19 85 VAL A N 1
ATOM 632 C CA . VAL A 1 85 ? 0.603 -6.948 -1.165 1.00 98.19 85 VAL A CA 1
ATOM 633 C C . VAL A 1 85 ? 1.056 -6.190 -2.399 1.00 98.19 85 VAL A C 1
ATOM 635 O O . VAL A 1 85 ? 0.246 -5.565 -3.079 1.00 98.19 85 VAL A O 1
ATOM 638 N N . ILE A 1 86 ? 2.348 -6.253 -2.696 1.00 97.25 86 ILE A N 1
ATOM 639 C CA . ILE A 1 86 ? 2.970 -5.546 -3.814 1.00 97.25 86 ILE A CA 1
ATOM 640 C C . ILE A 1 86 ? 3.594 -6.587 -4.728 1.00 97.25 86 ILE A C 1
ATOM 642 O O . ILE A 1 86 ? 4.449 -7.360 -4.306 1.00 97.25 86 ILE A O 1
ATOM 646 N N . SER A 1 87 ? 3.151 -6.615 -5.979 1.00 95.88 87 SER A N 1
ATOM 647 C CA . SER A 1 87 ? 3.651 -7.541 -6.995 1.00 95.88 87 SER A CA 1
ATOM 648 C C . SER A 1 87 ? 4.247 -6.760 -8.152 1.00 95.88 87 SER A C 1
ATOM 650 O O . SER A 1 87 ? 3.631 -5.809 -8.641 1.00 95.88 87 SER A O 1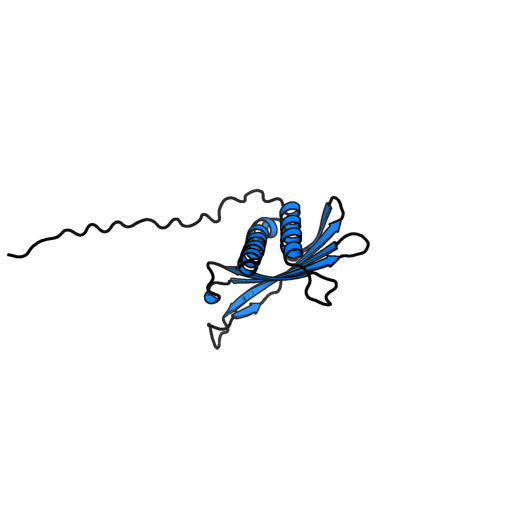
ATOM 652 N N . ARG A 1 88 ? 5.421 -7.177 -8.626 1.00 93.88 88 ARG A N 1
ATOM 653 C CA . ARG A 1 88 ? 6.001 -6.611 -9.845 1.00 93.88 88 ARG A CA 1
ATOM 654 C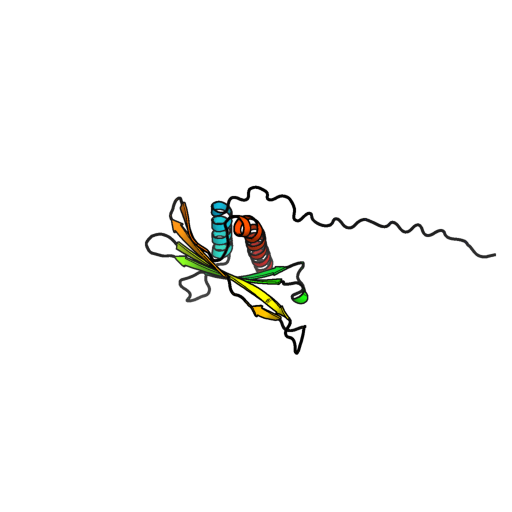 C . ARG A 1 88 ? 5.171 -7.058 -11.044 1.00 93.88 88 ARG A C 1
ATOM 656 O O . ARG A 1 88 ? 4.733 -8.204 -11.108 1.00 93.88 88 ARG A O 1
ATOM 663 N N . LEU A 1 89 ? 4.946 -6.149 -11.982 1.00 91.62 89 LEU A N 1
ATOM 664 C CA . LEU A 1 89 ? 4.291 -6.448 -13.246 1.00 91.62 89 LEU A CA 1
ATOM 665 C C . LEU A 1 89 ? 5.353 -6.705 -14.307 1.00 91.62 89 LEU A C 1
ATOM 667 O O . LEU A 1 89 ? 6.117 -5.807 -14.658 1.00 91.62 89 LEU A O 1
ATOM 671 N N . GLU A 1 90 ? 5.385 -7.928 -14.825 1.00 89.88 90 GLU A N 1
ATOM 672 C CA . GLU A 1 90 ? 6.321 -8.325 -15.873 1.00 89.88 90 GLU A CA 1
ATOM 673 C C . GLU A 1 90 ? 5.571 -8.678 -17.160 1.00 89.88 90 GLU A C 1
ATOM 675 O O . GLU A 1 90 ? 4.565 -9.395 -17.100 1.00 89.88 90 GLU A O 1
ATOM 680 N N . PRO A 1 91 ? 6.029 -8.191 -18.326 1.00 86.56 91 PRO A N 1
ATOM 681 C CA . PRO A 1 91 ? 5.409 -8.520 -19.601 1.00 86.56 91 PRO A CA 1
ATOM 682 C C . PRO A 1 91 ? 5.519 -10.020 -19.895 1.00 86.56 91 PRO A C 1
ATOM 684 O O . PRO A 1 91 ? 6.539 -10.660 -19.629 1.00 86.56 91 PRO A O 1
ATOM 687 N N . SER A 1 92 ? 4.464 -10.586 -20.476 1.00 86.69 92 SER A N 1
ATOM 688 C CA . SER A 1 92 ? 4.478 -11.956 -20.977 1.00 86.69 92 SER A CA 1
ATOM 689 C C . SER A 1 92 ? 5.489 -12.100 -22.110 1.00 86.69 92 SER A C 1
ATOM 691 O O . SER A 1 92 ? 5.595 -11.226 -22.972 1.00 86.69 92 SER A O 1
ATOM 693 N N . ARG A 1 93 ? 6.172 -13.249 -22.158 1.00 85.38 93 ARG A N 1
ATOM 694 C CA . ARG A 1 93 ? 7.069 -13.593 -23.271 1.00 85.38 93 ARG A CA 1
ATOM 695 C C . ARG A 1 93 ? 6.312 -13.714 -24.593 1.00 85.38 93 ARG A C 1
ATOM 697 O O . ARG A 1 93 ? 6.824 -13.283 -25.618 1.00 85.38 93 ARG A O 1
ATOM 704 N N . ASP A 1 94 ? 5.090 -14.242 -24.547 1.00 87.62 94 ASP A N 1
ATOM 705 C CA . ASP A 1 94 ? 4.276 -14.500 -25.741 1.00 87.62 94 ASP A CA 1
ATOM 706 C C . ASP A 1 94 ? 3.526 -13.250 -26.225 1.00 87.62 94 ASP A C 1
ATOM 708 O O . ASP A 1 94 ? 3.187 -13.131 -27.400 1.00 87.62 94 ASP A O 1
ATOM 712 N N . ASN A 1 95 ? 3.252 -12.302 -25.323 1.00 83.62 95 ASN A N 1
ATOM 713 C CA . ASN A 1 95 ? 2.595 -11.041 -25.654 1.00 83.62 95 ASN A CA 1
ATOM 714 C C . ASN A 1 95 ? 3.029 -9.931 -24.679 1.00 83.62 95 ASN A C 1
ATOM 716 O O . ASN A 1 95 ? 2.444 -9.815 -23.599 1.00 83.62 95 ASN A O 1
ATOM 720 N N . PRO A 1 96 ? 3.983 -9.063 -25.065 1.00 81.81 96 PRO A N 1
ATOM 721 C CA . PRO A 1 96 ? 4.495 -8.008 -24.189 1.00 81.81 96 PRO A CA 1
ATOM 722 C C . PRO A 1 96 ? 3.457 -6.971 -23.735 1.00 81.81 96 PRO A C 1
ATOM 724 O O . PRO A 1 96 ? 3.722 -6.216 -22.803 1.00 81.81 96 PRO A O 1
ATOM 727 N N . ARG A 1 97 ? 2.275 -6.922 -24.371 1.00 82.38 97 ARG A N 1
ATOM 728 C CA . ARG A 1 97 ? 1.168 -6.042 -23.959 1.00 82.38 97 ARG A CA 1
ATOM 729 C C . ARG A 1 97 ? 0.412 -6.578 -22.741 1.00 82.38 97 ARG A C 1
ATOM 731 O O . ARG A 1 97 ? -0.303 -5.822 -22.097 1.00 82.38 97 ARG A O 1
ATOM 738 N N . VAL A 1 98 ? 0.554 -7.867 -22.428 1.00 84.06 98 VAL A N 1
ATOM 739 C CA . VAL A 1 98 ? -0.042 -8.497 -21.245 1.00 84.06 98 VAL A CA 1
ATOM 740 C C . VAL A 1 98 ? 1.015 -8.565 -20.154 1.00 84.06 98 VAL A C 1
ATOM 742 O O . VAL A 1 98 ? 2.091 -9.115 -20.380 1.00 84.06 98 VAL A O 1
ATOM 745 N N . LYS A 1 99 ? 0.713 -8.040 -18.965 1.00 85.69 99 LYS A N 1
ATOM 746 C CA . LYS A 1 99 ? 1.604 -8.111 -17.801 1.00 85.69 99 LYS A CA 1
ATOM 747 C C . LYS A 1 99 ? 1.044 -9.052 -16.745 1.00 85.69 99 LYS A C 1
ATOM 749 O O . LYS A 1 99 ? -0.145 -9.007 -16.445 1.00 85.69 99 LYS A O 1
ATOM 754 N N . TYR A 1 100 ? 1.913 -9.864 -16.156 1.00 87.06 100 TYR A N 1
ATOM 755 C CA . TYR A 1 100 ? 1.574 -10.765 -15.059 1.00 87.06 100 TYR A CA 1
ATOM 756 C C . TYR A 1 100 ? 2.251 -10.332 -13.764 1.00 87.06 100 TYR A C 1
ATOM 758 O O . TYR A 1 100 ? 3.378 -9.838 -13.770 1.00 87.06 100 TYR A O 1
ATOM 766 N N . THR A 1 101 ? 1.568 -10.561 -12.644 1.00 89.44 101 THR A N 1
ATOM 767 C CA . THR A 1 101 ? 2.127 -10.352 -11.309 1.00 89.44 101 THR A CA 1
ATOM 768 C C . THR A 1 101 ? 3.191 -11.400 -11.007 1.00 89.44 101 THR A C 1
ATOM 770 O O . THR A 1 101 ? 2.939 -12.605 -11.108 1.00 89.44 101 THR A O 1
ATOM 773 N N . ARG A 1 102 ? 4.369 -10.946 -10.591 1.00 90.31 102 ARG A N 1
ATOM 774 C CA . ARG A 1 102 ? 5.487 -11.771 -10.138 1.00 90.31 102 ARG A CA 1
ATOM 775 C C . ARG A 1 102 ? 5.952 -11.305 -8.766 1.00 90.31 102 ARG A C 1
ATOM 777 O O . ARG A 1 102 ? 5.834 -10.127 -8.433 1.00 90.31 102 ARG A O 1
ATOM 784 N N . GLU A 1 103 ? 6.470 -12.262 -7.998 1.00 88.62 103 GLU A N 1
ATOM 785 C CA . GLU A 1 103 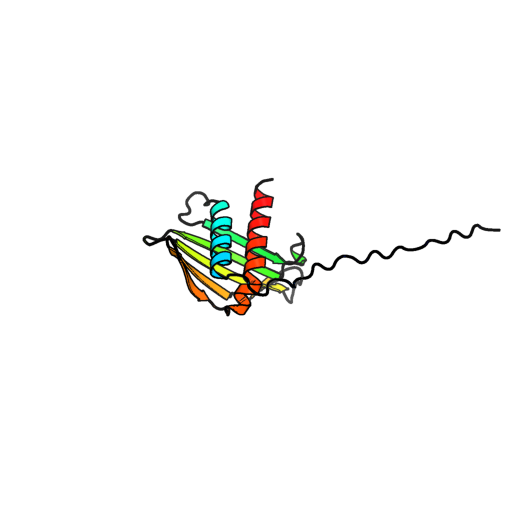? 7.141 -12.019 -6.715 1.00 88.62 103 GLU A CA 1
ATOM 786 C C . GLU A 1 103 ? 6.312 -11.160 -5.741 1.00 88.62 103 GLU A C 1
ATOM 788 O O . GLU A 1 103 ? 6.732 -10.059 -5.380 1.00 88.62 103 GLU A O 1
ATOM 793 N N . PRO A 1 104 ? 5.118 -11.623 -5.321 1.00 93.56 104 PRO A N 1
ATOM 794 C CA . PRO A 1 104 ? 4.321 -10.872 -4.363 1.00 93.56 104 PRO A CA 1
ATOM 795 C C . PRO A 1 104 ? 5.086 -10.744 -3.043 1.00 93.56 104 PRO A C 1
ATOM 797 O O . PRO A 1 104 ? 5.435 -11.743 -2.412 1.00 93.56 104 PRO A O 1
ATOM 800 N N . LYS A 1 105 ? 5.319 -9.505 -2.620 1.00 97.56 105 LYS A N 1
ATOM 801 C CA . LYS A 1 105 ? 5.881 -9.155 -1.316 1.00 97.56 105 LYS A CA 1
ATOM 802 C C . LYS A 1 105 ? 4.809 -8.528 -0.444 1.00 97.56 105 LYS A C 1
ATOM 804 O O . LYS A 1 105 ? 3.957 -7.782 -0.926 1.00 97.56 105 LYS A O 1
ATOM 809 N N . THR A 1 106 ? 4.856 -8.826 0.846 1.00 98.06 106 THR A N 1
ATOM 810 C CA . THR A 1 106 ? 3.794 -8.493 1.791 1.00 98.06 106 THR A CA 1
ATOM 811 C C . THR A 1 106 ? 4.306 -7.622 2.931 1.00 98.06 106 THR A C 1
ATOM 813 O O . THR A 1 106 ? 5.381 -7.854 3.484 1.00 98.06 106 THR A O 1
ATOM 816 N N . ILE A 1 107 ? 3.486 -6.651 3.328 1.00 98.19 107 ILE A N 1
ATOM 817 C CA . ILE A 1 107 ? 3.630 -5.871 4.556 1.00 98.19 107 ILE A CA 1
ATOM 818 C C . ILE A 1 107 ? 2.349 -6.069 5.368 1.00 98.19 107 ILE A C 1
ATOM 820 O O . ILE A 1 107 ? 1.246 -5.859 4.865 1.00 98.19 107 ILE A O 1
ATOM 824 N N . VAL A 1 108 ? 2.483 -6.483 6.622 1.00 97.88 108 VAL A N 1
ATOM 825 C CA . VAL A 1 108 ? 1.380 -6.648 7.569 1.00 97.88 108 VAL A CA 1
ATOM 826 C C . VAL A 1 108 ? 1.606 -5.705 8.736 1.00 97.88 108 VAL A C 1
ATOM 828 O O . VAL A 1 108 ? 2.619 -5.799 9.430 1.00 97.88 108 VAL A O 1
ATOM 831 N N . CYS A 1 109 ? 0.632 -4.838 8.982 1.00 96.75 109 CYS A N 1
ATOM 832 C CA . CYS A 1 109 ? 0.678 -3.844 10.043 1.00 96.75 109 CYS A CA 1
ATOM 833 C C . CYS A 1 109 ? -0.530 -3.976 10.968 1.00 96.75 109 CYS A C 1
ATOM 835 O O . CYS A 1 109 ? -1.636 -4.295 10.524 1.00 96.75 109 CYS A O 1
ATOM 837 N N . ARG A 1 110 ? -0.320 -3.679 12.248 1.00 96.88 110 ARG A N 1
ATOM 838 C CA . ARG A 1 110 ? -1.374 -3.482 13.242 1.00 96.88 110 ARG A CA 1
ATOM 839 C C . ARG A 1 110 ? -1.402 -2.031 13.684 1.00 96.88 110 ARG A C 1
ATOM 841 O O . ARG A 1 110 ? -0.365 -1.396 13.859 1.00 96.88 110 ARG A O 1
ATOM 848 N N . PHE A 1 111 ? -2.611 -1.536 13.871 1.00 96.00 111 PHE A N 1
ATOM 849 C CA . PHE A 1 111 ? -2.900 -0.189 14.324 1.00 96.00 111 PHE A CA 1
ATOM 850 C C . PHE A 1 111 ? -3.699 -0.296 15.609 1.00 96.00 111 PHE A C 1
ATOM 852 O O . PHE A 1 111 ? -4.779 -0.886 15.599 1.00 96.00 111 PHE A O 1
ATOM 859 N N . SER A 1 112 ? -3.195 0.310 16.678 1.00 91.75 112 SER A N 1
ATOM 860 C CA . SER A 1 112 ? -3.997 0.646 17.856 1.00 91.75 112 SER A CA 1
ATOM 861 C C . SER A 1 112 ? -4.089 2.168 17.990 1.00 91.75 112 SER A C 1
ATOM 863 O O . SER A 1 112 ? -3.610 2.897 17.120 1.00 91.75 112 SER A O 1
ATOM 865 N N . ALA A 1 113 ? -4.743 2.656 19.048 1.00 83.19 113 ALA A N 1
ATOM 866 C CA . ALA A 1 113 ? -5.093 4.071 19.206 1.00 83.19 113 ALA A CA 1
ATOM 867 C C . ALA A 1 113 ? -3.916 5.051 19.003 1.00 83.19 113 ALA A C 1
ATOM 869 O O . ALA A 1 113 ? -4.096 6.130 18.450 1.00 83.19 113 ALA A O 1
ATOM 870 N N . ASP A 1 114 ? -2.711 4.667 19.411 1.00 84.75 114 ASP A N 1
ATOM 871 C CA . ASP A 1 114 ? -1.525 5.522 19.479 1.00 84.75 114 ASP A CA 1
ATOM 872 C C . ASP A 1 114 ? -0.341 5.024 18.632 1.00 84.75 114 ASP A C 1
ATOM 874 O O . ASP A 1 114 ? 0.513 5.818 18.228 1.00 84.75 114 ASP A O 1
ATOM 878 N N . ARG A 1 115 ? -0.307 3.735 18.281 1.00 91.25 115 ARG A N 1
ATOM 879 C CA . ARG A 1 115 ? 0.859 3.078 17.665 1.00 91.25 115 ARG A CA 1
ATOM 880 C C . ARG A 1 115 ? 0.529 2.351 16.365 1.00 91.25 115 ARG A C 1
ATOM 882 O O . ARG A 1 115 ? -0.571 1.832 16.168 1.00 91.25 115 ARG A O 1
ATOM 889 N N . VAL A 1 116 ? 1.531 2.311 15.492 1.00 94.75 116 VAL A N 1
ATOM 890 C CA . VAL A 1 116 ? 1.558 1.490 14.280 1.00 94.75 116 VAL A CA 1
ATOM 891 C C . VAL A 1 116 ? 2.712 0.514 14.420 1.00 94.75 116 VAL A C 1
ATOM 893 O O . VAL A 1 116 ? 3.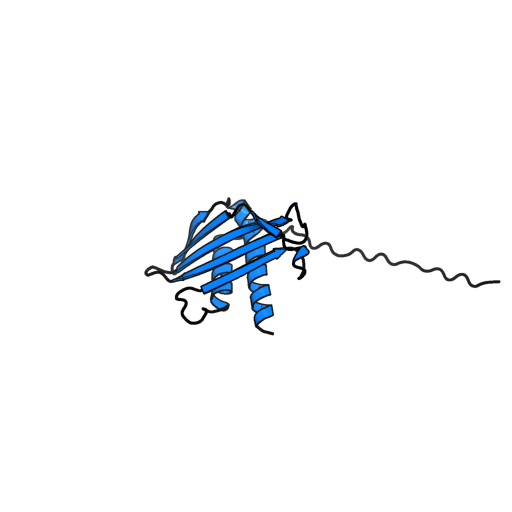852 0.930 14.617 1.00 94.75 116 VAL A O 1
ATOM 896 N N . GLU A 1 117 ? 2.416 -0.773 14.323 1.00 93.56 117 GLU A N 1
ATOM 897 C CA . GLU A 1 117 ? 3.403 -1.841 14.426 1.00 93.56 117 GLU A CA 1
ATOM 898 C C . GLU A 1 117 ? 3.447 -2.631 13.119 1.00 93.56 117 GLU A C 1
ATOM 900 O O . GLU A 1 117 ? 2.429 -3.148 12.654 1.00 93.56 117 GLU A O 1
ATOM 905 N N . THR A 1 118 ? 4.634 -2.759 12.529 1.00 95.31 118 THR A N 1
ATOM 906 C CA . THR A 1 118 ? 4.864 -3.675 11.407 1.00 95.31 118 THR A CA 1
ATOM 907 C C . THR A 1 118 ? 5.068 -5.081 11.959 1.00 95.31 118 THR A C 1
ATOM 909 O O . THR A 1 118 ? 6.142 -5.413 12.447 1.00 95.31 118 THR A O 1
ATOM 912 N N . VAL A 1 119 ? 4.032 -5.913 11.869 1.00 94.75 119 VAL A N 1
ATOM 913 C CA . VAL A 1 119 ? 4.032 -7.299 12.367 1.00 94.75 119 VAL A CA 1
ATOM 914 C C . VAL A 1 119 ? 4.896 -8.201 11.486 1.00 94.75 119 VAL A C 1
ATOM 916 O O . VAL A 1 119 ? 5.574 -9.102 11.972 1.00 94.75 119 VAL A O 1
ATOM 919 N N . ARG A 1 120 ? 4.848 -7.983 10.169 1.00 95.62 120 ARG A N 1
ATOM 920 C CA . ARG A 1 120 ? 5.642 -8.720 9.182 1.00 95.62 120 ARG A CA 1
ATOM 921 C C . ARG A 1 120 ? 5.906 -7.831 7.978 1.00 95.62 120 ARG A C 1
ATOM 923 O O . ARG A 1 120 ? 5.014 -7.109 7.547 1.00 95.62 120 ARG A O 1
ATOM 930 N N . SER A 1 121 ? 7.097 -7.921 7.406 1.00 96.56 121 SER A N 1
ATOM 931 C CA . SER A 1 121 ? 7.437 -7.240 6.160 1.00 96.56 121 SER A CA 1
ATOM 932 C C . SER A 1 121 ? 8.460 -8.060 5.387 1.00 96.56 121 SER A C 1
ATOM 934 O O . SER A 1 121 ? 9.462 -8.477 5.962 1.00 96.56 121 SER A O 1
ATOM 936 N N . ASP A 1 122 ? 8.224 -8.250 4.091 1.00 97.69 122 ASP A N 1
ATOM 937 C CA . ASP A 1 122 ? 9.226 -8.781 3.154 1.00 97.69 122 ASP A CA 1
ATOM 938 C C . ASP A 1 122 ? 10.175 -7.668 2.632 1.00 97.69 122 ASP A C 1
ATOM 940 O O . ASP A 1 122 ? 11.004 -7.899 1.750 1.00 97.69 122 ASP A O 1
ATOM 944 N N . TYR A 1 123 ? 10.034 -6.448 3.164 1.00 95.50 123 TYR A N 1
ATOM 945 C CA . TYR A 1 123 ? 10.826 -5.255 2.857 1.00 95.50 123 TYR A CA 1
ATOM 946 C C . TYR A 1 123 ? 11.614 -4.777 4.074 1.00 95.50 123 TYR A C 1
ATOM 948 O O . TYR A 1 123 ? 11.115 -4.829 5.205 1.00 95.50 123 TYR A O 1
ATOM 956 N N . THR A 1 124 ? 12.811 -4.242 3.834 1.00 94.25 124 THR A N 1
ATOM 957 C CA . THR A 1 124 ? 13.593 -3.553 4.865 1.00 94.25 124 THR A CA 1
ATOM 958 C C . THR A 1 124 ? 12.999 -2.178 5.180 1.00 94.25 124 THR A C 1
ATOM 960 O O . THR A 1 124 ? 12.239 -1.611 4.395 1.00 94.25 124 THR A O 1
ATOM 963 N N . SER A 1 125 ? 13.370 -1.588 6.317 1.00 89.00 125 SER A N 1
ATOM 964 C CA . SER A 1 125 ? 12.931 -0.230 6.664 1.00 89.00 125 SER A CA 1
ATOM 965 C C . SER A 1 125 ? 13.350 0.821 5.628 1.00 89.00 125 SER A C 1
ATOM 967 O O . SER A 1 125 ? 12.631 1.796 5.433 1.00 89.00 125 SER A O 1
ATOM 969 N N . GLU A 1 126 ? 14.492 0.640 4.959 1.00 91.25 126 GLU A N 1
ATOM 970 C CA . GLU A 1 126 ? 14.958 1.536 3.894 1.00 91.25 126 GLU A CA 1
ATOM 971 C C . GLU A 1 126 ? 14.111 1.396 2.622 1.00 91.25 126 GLU A C 1
ATOM 973 O O . GLU A 1 126 ? 13.677 2.405 2.057 1.00 91.25 126 GLU A O 1
ATOM 978 N N . ASP A 1 127 ? 13.778 0.160 2.237 1.00 93.88 127 ASP A N 1
ATOM 979 C CA . ASP A 1 127 ? 12.860 -0.096 1.124 1.00 93.88 127 ASP A CA 1
ATOM 980 C C . ASP A 1 127 ? 11.502 0.565 1.382 1.00 93.88 127 ASP A C 1
ATOM 982 O O . ASP A 1 127 ? 10.954 1.238 0.511 1.00 93.88 127 ASP A O 1
ATOM 986 N N . LEU A 1 128 ? 10.973 0.426 2.604 1.00 94.25 128 LEU A N 1
ATOM 987 C CA . LEU A 1 128 ? 9.688 1.007 2.995 1.00 94.25 128 LEU A CA 1
ATOM 988 C C . LEU A 1 128 ? 9.688 2.535 2.905 1.00 94.25 128 LEU A C 1
ATOM 990 O O . LEU A 1 128 ? 8.712 3.110 2.425 1.00 94.25 128 LEU A O 1
ATOM 994 N N . ARG A 1 129 ? 10.777 3.199 3.314 1.00 93.56 129 ARG A N 1
ATOM 995 C CA . ARG A 1 129 ? 10.921 4.663 3.203 1.00 93.56 129 ARG A CA 1
ATOM 996 C C . ARG A 1 129 ? 10.857 5.156 1.764 1.00 93.56 129 ARG A C 1
ATOM 998 O O . ARG A 1 129 ? 10.396 6.268 1.533 1.00 93.56 129 ARG A O 1
ATOM 1005 N N . THR A 1 130 ? 11.307 4.331 0.827 1.00 92.19 130 THR A N 1
ATOM 1006 C CA . THR A 1 130 ? 11.318 4.650 -0.603 1.00 92.19 130 THR A CA 1
ATOM 1007 C C . THR A 1 130 ? 9.988 4.292 -1.267 1.00 92.19 130 THR A C 1
ATOM 1009 O O . THR A 1 130 ? 9.481 5.035 -2.103 1.00 92.19 130 THR A O 1
ATOM 1012 N N . LEU A 1 131 ? 9.396 3.159 -0.883 1.00 94.25 131 LEU A N 1
ATOM 1013 C CA . LEU A 1 131 ? 8.225 2.576 -1.537 1.00 94.25 131 LEU A CA 1
ATOM 1014 C C . LEU A 1 131 ? 6.899 3.182 -1.070 1.00 94.25 131 LEU A C 1
ATOM 1016 O O . LEU A 1 131 ? 6.022 3.463 -1.886 1.00 94.25 131 LEU A O 1
ATOM 1020 N N . LEU A 1 132 ? 6.730 3.374 0.239 1.00 95.81 132 LEU A N 1
ATOM 1021 C CA . LEU A 1 132 ? 5.461 3.820 0.813 1.00 95.81 132 LEU A CA 1
ATOM 1022 C C . LEU A 1 132 ? 4.993 5.198 0.314 1.00 95.81 132 LEU A C 1
ATOM 1024 O O . LEU A 1 132 ? 3.791 5.334 0.099 1.00 95.81 132 LEU A O 1
ATOM 1028 N N . PRO A 1 133 ? 5.862 6.196 0.058 1.00 95.69 133 PRO A N 1
ATOM 1029 C CA . PRO A 1 133 ? 5.433 7.456 -0.547 1.00 95.69 133 PRO A CA 1
ATOM 1030 C C . PRO A 1 133 ? 4.737 7.267 -1.901 1.00 95.69 133 PRO A C 1
ATOM 1032 O O . PRO A 1 133 ? 3.698 7.874 -2.152 1.00 95.69 133 PRO A O 1
ATOM 1035 N N . ALA A 1 134 ? 5.257 6.371 -2.748 1.00 94.56 134 ALA A N 1
ATOM 1036 C CA . ALA A 1 134 ? 4.636 6.049 -4.030 1.00 94.56 134 ALA A CA 1
ATOM 1037 C C . ALA A 1 134 ? 3.298 5.314 -3.848 1.00 94.56 134 ALA A C 1
ATOM 1039 O O . ALA A 1 134 ? 2.347 5.570 -4.584 1.00 94.56 134 ALA A O 1
ATOM 1040 N N . VAL A 1 135 ? 3.198 4.438 -2.841 1.00 96.38 135 VAL A N 1
ATOM 1041 C CA . VAL A 1 135 ? 1.936 3.769 -2.489 1.00 96.38 135 VAL A CA 1
ATOM 1042 C C . VAL A 1 135 ? 0.889 4.781 -2.028 1.00 96.38 135 VAL A C 1
ATOM 1044 O O . VAL A 1 135 ? -0.228 4.751 -2.534 1.00 96.38 135 VAL A O 1
ATOM 1047 N N . VAL A 1 136 ? 1.241 5.701 -1.123 1.00 96.75 136 VAL A N 1
ATOM 1048 C CA . VAL A 1 136 ? 0.347 6.782 -0.674 1.00 96.75 136 VAL A CA 1
ATOM 1049 C C . VAL A 1 136 ? -0.179 7.566 -1.873 1.00 96.75 136 VAL A C 1
ATOM 1051 O O . VAL A 1 136 ? -1.391 7.735 -2.004 1.00 96.75 136 VAL A O 1
ATOM 1054 N N . GLN A 1 137 ? 0.716 7.994 -2.767 1.00 94.56 137 GLN A N 1
ATOM 1055 C CA . GLN A 1 137 ? 0.335 8.759 -3.950 1.00 94.56 137 GLN A CA 1
ATOM 1056 C C . GLN A 1 137 ? -0.652 7.983 -4.834 1.00 94.56 137 GLN A C 1
ATOM 1058 O O . GLN A 1 137 ? -1.694 8.521 -5.199 1.00 94.56 137 GLN A O 1
ATOM 1063 N N . ALA A 1 138 ? -0.393 6.698 -5.098 1.00 94.75 138 ALA A N 1
ATOM 1064 C CA . ALA A 1 138 ? -1.278 5.866 -5.912 1.00 94.75 138 ALA A CA 1
ATOM 1065 C C . ALA A 1 138 ? -2.689 5.707 -5.307 1.00 94.75 138 ALA A C 1
ATOM 1067 O O . ALA A 1 138 ? -3.679 5.663 -6.045 1.00 94.75 138 ALA A O 1
ATOM 1068 N N . VAL A 1 139 ? -2.805 5.645 -3.974 1.00 95.31 139 VAL A N 1
ATOM 1069 C CA . VAL A 1 139 ? -4.111 5.605 -3.292 1.00 95.31 139 VAL A CA 1
ATOM 1070 C C . VAL A 1 139 ? -4.845 6.937 -3.441 1.00 95.31 139 VAL A C 1
ATOM 1072 O O . VAL A 1 139 ? -6.024 6.948 -3.808 1.00 95.31 139 VAL A O 1
ATOM 1075 N N . VAL A 1 140 ? -4.150 8.052 -3.201 1.00 94.69 140 VAL A N 1
ATOM 1076 C CA . VAL A 1 140 ? -4.705 9.409 -3.329 1.00 94.69 140 VAL A CA 1
ATOM 1077 C C . VAL A 1 140 ? -5.199 9.664 -4.752 1.00 94.69 140 VAL A C 1
ATOM 1079 O O . VAL A 1 140 ? -6.323 10.137 -4.936 1.00 94.69 140 VAL A O 1
ATOM 1082 N N . ASP A 1 141 ? -4.398 9.312 -5.757 1.00 92.00 141 ASP A N 1
ATOM 1083 C CA . ASP A 1 141 ? -4.742 9.495 -7.167 1.00 92.00 141 ASP A CA 1
ATOM 1084 C C . ASP A 1 141 ? -6.007 8.717 -7.526 1.00 92.00 141 ASP A C 1
ATOM 1086 O O . ASP A 1 141 ? -6.960 9.294 -8.055 1.00 92.00 141 ASP A O 1
ATOM 1090 N N . LYS A 1 142 ? -6.087 7.436 -7.142 1.00 90.62 142 LYS A N 1
ATOM 1091 C CA . LYS A 1 142 ? -7.293 6.628 -7.358 1.00 90.62 142 LYS A CA 1
ATOM 1092 C C . LYS A 1 142 ? -8.514 7.218 -6.653 1.00 90.62 142 LYS A C 1
ATOM 1094 O O . LYS A 1 142 ? -9.583 7.302 -7.256 1.00 90.62 142 LYS A O 1
ATOM 1099 N N . LYS A 1 143 ? -8.372 7.673 -5.405 1.00 90.50 143 LYS A N 1
ATOM 1100 C CA . LYS A 1 143 ? -9.462 8.327 -4.667 1.00 90.50 143 LYS A CA 1
ATOM 1101 C C . LYS A 1 143 ? -9.958 9.583 -5.388 1.00 90.50 143 LYS A C 1
ATOM 1103 O O . LYS A 1 143 ? -11.158 9.830 -5.425 1.00 90.50 143 LYS A O 1
ATOM 1108 N N . ASN A 1 144 ? -9.057 10.372 -5.969 1.00 90.81 144 ASN A N 1
ATOM 1109 C CA . ASN A 1 144 ? -9.413 11.575 -6.721 1.00 90.81 144 ASN A CA 1
ATOM 1110 C C . ASN A 1 144 ? -10.081 11.260 -8.065 1.00 90.81 144 ASN A C 1
ATOM 1112 O O . ASN A 1 144 ? -10.966 12.005 -8.480 1.00 90.81 144 ASN A O 1
ATOM 1116 N N . LEU A 1 145 ? -9.708 10.156 -8.720 1.00 86.88 145 LEU A N 1
ATOM 1117 C CA . LEU A 1 145 ? -10.380 9.681 -9.933 1.00 86.88 145 LEU A CA 1
ATOM 1118 C C . LEU A 1 145 ? -11.828 9.258 -9.661 1.00 86.88 145 LEU A C 1
ATOM 1120 O O . LEU A 1 145 ? -12.703 9.579 -10.454 1.00 86.88 145 LEU A O 1
ATOM 1124 N N . LEU A 1 146 ? -12.093 8.604 -8.527 1.00 84.44 146 LEU A N 1
ATOM 1125 C CA . LEU A 1 146 ? -13.436 8.134 -8.151 1.00 84.44 146 LEU A CA 1
ATOM 1126 C C . LEU A 1 146 ? -14.389 9.245 -7.677 1.00 84.44 146 LEU A C 1
ATOM 1128 O O . LEU A 1 146 ? -15.573 8.990 -7.479 1.00 84.44 146 LEU A O 1
ATOM 1132 N N . LYS A 1 147 ? -13.882 10.461 -7.448 1.00 81.31 147 LYS A N 1
ATOM 1133 C CA . LYS A 1 147 ? -14.692 11.633 -7.069 1.00 81.31 147 LYS A CA 1
ATOM 1134 C C . LYS A 1 147 ? -15.239 12.412 -8.267 1.00 81.31 147 LYS A C 1
ATOM 1136 O O . LYS A 1 147 ? -16.020 13.337 -8.053 1.00 81.31 147 LYS A O 1
ATOM 1141 N N . LYS A 1 148 ? -14.764 12.114 -9.477 1.00 54.03 148 LYS A N 1
ATOM 1142 C CA . LYS A 1 148 ? -15.258 12.709 -10.724 1.00 54.03 148 LYS A CA 1
ATOM 1143 C C . LYS A 1 148 ? -16.464 11.933 -11.228 1.00 54.03 148 LYS A C 1
ATOM 1145 O O . LYS A 1 148 ? -17.372 12.606 -11.757 1.00 54.03 148 LYS A O 1
#

pLDDT: mean 84.54, std 17.35, range [40.31, 98.38]

Sequence (148 aa):
MILGLVLSAFLSPSPASPLSAQKNADVPGLLRQVREEVLGLGKYPGEDFVRGEFFLGEGDDDTNKTHAVGILVKDEAEGSRMTIVISRLEPSRDNPRVKYTREPKTIVCRFSADRVETVRSDYTSEDLRTLLPAVVQAVVDKKNLLKK